Protein AF-A0A1C5DWY4-F1 (afdb_monomer_lite)

Radius of gyration: 19.98 Å; chains: 1; bounding box: 39×63×50 Å

pLDDT: mean 80.15, std 18.1, range [34.56, 96.75]

Foldseek 3Di:
DQEPAPVFFDQAPVRGTDWDWDWAADLVVRATPDIFFTHYRHDQPLCCCVVRCVCVSCDPPAAADEPSNPPNPHNYQDDDPDPPDDDPPVSVVVNVVSVSSVVSNVVSVVVVCVDPCLVPPHDYHCVNVQSVCVVRVHDHDVVSDPDDPPDDDDDDDPDDPDDDPPVVPPPPPPPDDD

Structure (mmCIF, N/CA/C/O backbone):
data_AF-A0A1C5DWY4-F1
#
_entry.id   AF-A0A1C5DWY4-F1
#
loop_
_atom_site.group_PDB
_atom_site.id
_atom_site.type_symbol
_atom_site.label_atom_id
_atom_site.label_alt_id
_atom_site.label_comp_id
_atom_site.label_asym_id
_atom_site.label_entity_id
_atom_site.label_seq_id
_atom_site.pdbx_PDB_ins_code
_atom_site.Cartn_x
_atom_site.Cartn_y
_atom_site.Cartn_z
_atom_site.occupancy
_atom_site.B_iso_or_equiv
_atom_site.auth_seq_id
_atom_site.auth_comp_id
_atom_site.auth_asym_id
_atom_site.auth_atom_id
_atom_site.pdbx_PDB_model_num
ATOM 1 N N . MET A 1 1 ? 9.387 4.373 -1.719 1.00 87.31 1 MET A N 1
ATOM 2 C CA . MET A 1 1 ? 10.612 3.580 -1.921 1.00 87.31 1 MET A CA 1
ATOM 3 C C . MET A 1 1 ? 11.644 4.459 -2.598 1.00 87.31 1 MET A C 1
ATOM 5 O O . MET A 1 1 ? 11.273 5.112 -3.564 1.00 87.31 1 MET A O 1
ATOM 9 N N . PRO A 1 2 ? 12.879 4.581 -2.082 1.00 88.81 2 PRO A N 1
ATOM 10 C CA . PRO A 1 2 ? 13.945 5.290 -2.787 1.00 88.81 2 PRO A CA 1
ATOM 11 C C . PRO A 1 2 ? 14.140 4.692 -4.182 1.00 88.81 2 PRO A C 1
ATOM 13 O O . PRO A 1 2 ? 14.316 3.482 -4.315 1.00 88.81 2 PRO A O 1
ATOM 16 N N . THR A 1 3 ? 14.082 5.534 -5.207 1.00 89.00 3 THR A N 1
ATOM 17 C CA . THR A 1 3 ? 14.101 5.106 -6.608 1.00 89.00 3 THR A CA 1
ATOM 18 C C . THR A 1 3 ? 14.984 6.067 -7.386 1.00 89.00 3 THR A C 1
ATOM 20 O O . THR A 1 3 ? 14.804 7.279 -7.295 1.00 89.00 3 THR A O 1
ATOM 23 N N . ARG A 1 4 ? 15.951 5.526 -8.136 1.00 87.62 4 ARG A N 1
ATOM 24 C CA . ARG A 1 4 ? 16.904 6.330 -8.925 1.00 87.62 4 ARG A CA 1
ATOM 25 C C . ARG A 1 4 ? 16.360 6.790 -10.275 1.00 87.62 4 ARG A C 1
ATOM 27 O O . ARG A 1 4 ? 16.990 7.606 -10.938 1.00 87.62 4 ARG A O 1
ATOM 34 N N . ASP A 1 5 ? 15.226 6.251 -10.704 1.00 88.81 5 ASP A N 1
ATOM 35 C CA . ASP A 1 5 ? 14.576 6.683 -11.933 1.00 88.81 5 ASP A CA 1
ATOM 36 C C . ASP A 1 5 ? 13.784 7.978 -11.713 1.00 88.81 5 ASP A C 1
ATOM 38 O O . ASP A 1 5 ? 12.643 7.961 -11.252 1.00 88.81 5 ASP A O 1
ATOM 42 N N . HIS A 1 6 ? 14.398 9.108 -12.060 1.00 90.06 6 HIS A N 1
ATOM 43 C CA . HIS A 1 6 ? 13.799 10.438 -11.925 1.00 90.06 6 HIS A CA 1
ATOM 44 C C . HIS A 1 6 ? 12.641 10.693 -12.908 1.00 90.06 6 HIS A C 1
ATOM 46 O O . HIS A 1 6 ? 12.020 11.746 -12.837 1.00 90.06 6 HIS A O 1
ATOM 52 N N . LYS A 1 7 ? 12.323 9.759 -13.820 1.00 91.50 7 LYS A N 1
ATOM 53 C CA . LYS A 1 7 ? 11.123 9.870 -14.670 1.00 91.50 7 LYS A CA 1
ATOM 54 C C . LYS A 1 7 ? 9.832 9.550 -13.915 1.00 91.50 7 LYS A C 1
ATOM 56 O O . LYS A 1 7 ? 8.775 10.042 -14.290 1.00 91.50 7 LYS A O 1
ATOM 61 N N . ILE A 1 8 ? 9.917 8.708 -12.883 1.00 91.44 8 ILE A N 1
ATOM 62 C CA . ILE A 1 8 ? 8.761 8.243 -12.094 1.00 91.44 8 ILE A CA 1
ATOM 63 C C . ILE A 1 8 ? 8.864 8.613 -10.609 1.00 91.44 8 ILE A C 1
ATOM 65 O O . ILE A 1 8 ? 7.864 8.597 -9.890 1.00 91.44 8 ILE A O 1
ATOM 69 N N . ALA A 1 9 ? 10.072 8.921 -10.134 1.00 93.00 9 ALA A N 1
ATOM 70 C CA . ALA A 1 9 ? 10.340 9.312 -8.761 1.00 93.00 9 ALA A CA 1
ATOM 71 C C . ALA A 1 9 ? 10.325 10.834 -8.603 1.00 93.00 9 ALA A C 1
ATOM 73 O O . ALA A 1 9 ? 10.764 11.560 -9.484 1.00 93.00 9 ALA A O 1
ATOM 74 N N . GLU A 1 10 ? 9.915 11.299 -7.426 1.00 95.44 10 GLU A N 1
ATOM 75 C CA . GLU A 1 10 ? 9.914 12.720 -7.065 1.00 95.44 10 GLU A CA 1
ATOM 76 C C . GLU A 1 10 ? 10.439 12.899 -5.638 1.00 95.44 10 GLU A C 1
ATOM 78 O O . GLU A 1 10 ? 10.425 11.945 -4.840 1.00 95.44 10 GLU A O 1
ATOM 83 N N . GLN A 1 11 ? 10.924 14.099 -5.306 1.00 93.62 11 GLN A N 1
ATOM 84 C CA . GLN A 1 11 ? 11.377 14.402 -3.951 1.00 93.62 11 GLN A CA 1
ATOM 85 C C . GLN A 1 11 ? 10.232 14.235 -2.948 1.00 93.62 11 GLN A C 1
ATOM 87 O O . GLN A 1 11 ? 9.163 14.825 -3.072 1.00 93.62 11 GLN A O 1
ATOM 92 N N . SER A 1 12 ? 10.459 13.413 -1.928 1.00 89.12 12 SER A N 1
ATOM 93 C CA . SER A 1 12 ? 9.499 13.178 -0.844 1.00 89.12 12 SER A CA 1
ATOM 94 C C . SER A 1 12 ? 9.841 13.984 0.411 1.00 89.12 12 SER A C 1
ATOM 96 O O . SER A 1 12 ? 10.837 14.701 0.459 1.00 89.12 12 SER A O 1
ATOM 98 N N . LYS A 1 13 ? 9.056 13.801 1.481 1.00 83.94 13 LYS A N 1
ATOM 99 C CA . LYS A 1 13 ? 9.232 14.449 2.799 1.00 83.94 13 LYS A CA 1
ATOM 100 C C . LYS A 1 13 ? 10.629 14.274 3.423 1.00 83.94 13 LYS A C 1
ATOM 102 O O . LYS A 1 13 ? 10.981 15.020 4.324 1.00 83.94 13 LYS A O 1
ATOM 107 N N . ASN A 1 14 ? 11.413 13.303 2.950 1.00 83.88 14 ASN A N 1
ATOM 108 C CA . ASN A 1 14 ? 12.788 13.062 3.393 1.00 83.88 14 ASN A CA 1
ATOM 109 C C . ASN A 1 14 ? 13.844 13.670 2.445 1.00 83.88 14 ASN A C 1
ATOM 111 O O . ASN A 1 14 ? 15.001 13.259 2.499 1.00 83.88 14 ASN A O 1
ATOM 115 N N . TYR A 1 15 ? 13.446 14.570 1.535 1.00 85.69 15 TYR A N 1
ATOM 116 C CA . TYR A 1 15 ? 14.299 15.224 0.527 1.00 85.69 15 TYR A CA 1
ATOM 117 C C . TYR A 1 15 ? 15.065 14.250 -0.383 1.00 85.69 15 TYR A C 1
ATOM 119 O O . TYR A 1 15 ? 16.111 14.568 -0.942 1.00 85.69 15 TYR A O 1
ATOM 127 N N . ARG A 1 16 ? 14.537 13.032 -0.541 1.00 89.00 16 ARG A N 1
ATOM 128 C CA . ARG A 1 16 ? 15.070 11.999 -1.435 1.00 89.00 16 ARG A CA 1
ATOM 129 C C . ARG A 1 16 ? 14.055 11.672 -2.517 1.00 89.00 16 ARG A C 1
ATOM 131 O O . ARG A 1 16 ? 12.858 11.566 -2.223 1.00 89.00 16 ARG A O 1
ATOM 138 N N . TYR A 1 17 ? 14.557 11.452 -3.731 1.00 91.69 17 TYR A N 1
ATOM 139 C CA . TYR A 1 17 ? 13.772 10.926 -4.841 1.00 91.69 17 TYR A CA 1
ATOM 140 C C . TYR A 1 17 ? 13.252 9.534 -4.503 1.00 91.69 17 TYR A C 1
ATOM 142 O O . TYR A 1 17 ? 13.984 8.641 -4.063 1.00 91.69 17 TYR A O 1
ATOM 150 N N . SER A 1 18 ? 11.946 9.374 -4.648 1.00 92.25 18 SER A N 1
ATOM 151 C CA . SER A 1 18 ? 11.270 8.132 -4.315 1.00 92.25 18 SER A CA 1
ATOM 152 C C . SER A 1 18 ? 9.971 7.983 -5.084 1.00 92.25 18 SER A C 1
ATOM 154 O O . SER A 1 18 ? 9.420 8.959 -5.590 1.00 92.25 18 SER A O 1
ATOM 156 N N . THR A 1 19 ? 9.475 6.757 -5.117 1.00 93.25 19 THR A N 1
ATOM 157 C CA . THR A 1 19 ? 8.117 6.412 -5.534 1.00 93.25 19 THR A CA 1
ATOM 158 C C . THR A 1 19 ? 7.246 6.129 -4.307 1.00 93.25 19 THR A C 1
ATOM 160 O O . THR A 1 19 ? 7.709 5.543 -3.323 1.00 93.25 19 THR A O 1
ATOM 163 N N . ASN A 1 20 ? 5.989 6.555 -4.315 1.00 92.75 20 ASN A N 1
ATOM 164 C CA . ASN A 1 20 ? 4.974 6.130 -3.360 1.00 92.75 20 ASN A CA 1
ATOM 165 C C . ASN A 1 20 ? 4.305 4.849 -3.887 1.00 92.75 20 ASN A C 1
ATOM 167 O O . ASN A 1 20 ? 3.877 4.809 -5.037 1.00 92.75 20 ASN A O 1
ATOM 171 N N . HIS A 1 21 ? 4.231 3.810 -3.055 1.00 91.94 21 HIS A N 1
ATOM 172 C CA . HIS A 1 21 ? 3.547 2.558 -3.373 1.00 91.94 21 HIS A CA 1
ATOM 173 C C . HIS A 1 21 ? 2.441 2.339 -2.361 1.00 91.94 21 HIS A C 1
ATOM 175 O O . HIS A 1 21 ? 2.736 2.227 -1.167 1.00 91.94 21 HIS A O 1
ATOM 181 N N . GLN A 1 22 ? 1.206 2.196 -2.845 1.00 93.50 22 GLN A N 1
ATOM 182 C CA . GLN A 1 22 ? 0.133 1.725 -1.985 1.00 93.50 22 GLN A CA 1
ATOM 183 C C . GLN A 1 22 ? 0.147 0.224 -1.868 1.00 93.50 22 GLN A C 1
ATOM 185 O O . GLN A 1 22 ? 0.170 -0.496 -2.856 1.00 93.50 22 GLN A O 1
ATOM 190 N N . VAL A 1 23 ? 0.162 -0.229 -0.626 1.00 92.50 23 VAL A N 1
ATOM 191 C CA . VAL A 1 23 ? 0.247 -1.633 -0.273 1.00 92.50 23 VAL A CA 1
ATOM 192 C C . VAL A 1 23 ? -0.913 -1.919 0.661 1.00 92.50 23 VAL A C 1
ATOM 194 O O . VAL A 1 23 ? -1.052 -1.263 1.695 1.00 92.50 23 VAL A O 1
ATOM 197 N N . VAL A 1 24 ? -1.746 -2.883 0.286 1.00 92.69 24 VAL A N 1
ATOM 198 C CA . VAL A 1 24 ? -2.862 -3.353 1.106 1.00 92.69 24 VAL A CA 1
ATOM 199 C C . VAL A 1 24 ? -2.460 -4.677 1.716 1.00 92.69 24 VAL A C 1
ATOM 201 O O . VAL A 1 24 ? -1.978 -5.579 1.030 1.00 92.69 24 VAL A O 1
ATOM 204 N N . ILE A 1 25 ? -2.637 -4.761 3.027 1.00 90.19 25 ILE A N 1
ATOM 205 C CA . ILE A 1 25 ? -2.261 -5.911 3.833 1.00 90.19 25 ILE A CA 1
ATOM 206 C C . ILE A 1 25 ? -3.525 -6.461 4.466 1.00 90.19 25 ILE A C 1
ATOM 208 O O . ILE A 1 25 ? -4.273 -5.720 5.107 1.00 90.19 25 ILE A O 1
ATOM 212 N N . ASP A 1 26 ? -3.729 -7.763 4.329 1.00 89.31 26 ASP A N 1
ATOM 213 C CA . ASP A 1 26 ? -4.734 -8.469 5.104 1.00 89.31 26 ASP A CA 1
ATOM 214 C C . ASP A 1 26 ? -4.318 -8.449 6.585 1.00 89.31 26 ASP A C 1
ATOM 216 O O . ASP A 1 26 ? -3.256 -8.938 6.972 1.00 89.31 26 ASP A O 1
ATOM 220 N N . ALA A 1 27 ? -5.136 -7.834 7.438 1.00 83.81 27 ALA A N 1
ATOM 221 C CA . ALA A 1 27 ? -4.802 -7.625 8.847 1.00 83.81 27 ALA A CA 1
ATOM 222 C C . ALA A 1 27 ? -4.796 -8.913 9.697 1.00 83.81 27 ALA A C 1
ATOM 224 O O . ALA A 1 27 ? -4.259 -8.912 10.818 1.00 83.81 27 ALA A O 1
ATOM 225 N N . SER A 1 28 ? -5.404 -9.988 9.195 1.00 84.81 28 SER A N 1
ATOM 226 C CA . SER A 1 28 ? -5.504 -11.283 9.865 1.00 84.81 28 SER A CA 1
ATOM 227 C C . SER A 1 28 ? -4.293 -12.149 9.537 1.00 84.81 28 SER A C 1
ATOM 229 O O . SER A 1 28 ? -3.636 -12.650 10.448 1.00 84.81 28 SER A O 1
ATOM 231 N N . THR A 1 29 ? -3.949 -12.256 8.253 1.00 87.69 29 THR A N 1
ATOM 232 C CA . THR A 1 29 ? -2.851 -13.099 7.756 1.00 87.69 29 THR A CA 1
ATOM 233 C C . THR A 1 29 ? -1.518 -12.361 7.671 1.00 87.69 29 THR A C 1
ATOM 235 O O . THR A 1 29 ? -0.462 -12.990 7.660 1.00 87.69 29 THR A O 1
ATOM 238 N N . ARG A 1 30 ? -1.543 -11.021 7.659 1.00 87.69 30 ARG A N 1
ATOM 239 C CA . ARG A 1 30 ? -0.385 -10.134 7.436 1.00 87.69 30 ARG A CA 1
ATOM 240 C C . ARG A 1 30 ? 0.238 -10.281 6.044 1.00 87.69 30 ARG A C 1
ATOM 242 O O . ARG A 1 30 ? 1.361 -9.821 5.834 1.00 87.69 30 ARG A O 1
ATOM 249 N N . LEU A 1 31 ? -0.482 -10.894 5.107 1.00 87.81 31 LEU A N 1
ATOM 250 C CA . LEU A 1 31 ? -0.065 -11.003 3.716 1.00 87.81 31 LEU A CA 1
ATOM 251 C C . LEU A 1 31 ? -0.375 -9.710 2.967 1.00 87.81 31 LEU A C 1
ATOM 253 O O . LEU A 1 31 ? -1.394 -9.059 3.206 1.00 87.81 31 LEU A O 1
ATOM 257 N N . ILE A 1 32 ? 0.517 -9.338 2.053 1.00 88.75 32 ILE A N 1
ATOM 258 C CA . ILE A 1 32 ? 0.255 -8.260 1.105 1.00 88.75 32 ILE A CA 1
ATOM 259 C C . ILE A 1 32 ? -0.633 -8.828 0.005 1.00 88.75 32 ILE A C 1
ATOM 261 O O . ILE A 1 32 ? -0.257 -9.789 -0.655 1.00 88.75 32 ILE A O 1
ATOM 265 N N . VAL A 1 33 ? -1.804 -8.224 -0.173 1.00 88.94 33 VAL A N 1
ATOM 266 C CA . VAL A 1 33 ? -2.834 -8.688 -1.115 1.00 88.94 33 VAL A CA 1
ATOM 267 C C . VAL A 1 33 ? -2.974 -7.770 -2.324 1.00 88.94 33 VAL A C 1
ATOM 269 O O . VAL A 1 33 ? -3.411 -8.203 -3.382 1.00 88.94 33 VAL A O 1
ATOM 272 N N . VAL A 1 34 ? -2.567 -6.505 -2.192 1.00 91.31 34 VAL A N 1
ATOM 273 C CA . VAL A 1 34 ? -2.527 -5.548 -3.301 1.00 91.31 34 VAL A CA 1
ATOM 274 C C . VAL A 1 34 ? -1.258 -4.723 -3.199 1.00 91.31 34 VAL A C 1
ATOM 276 O O . VAL A 1 34 ? -0.916 -4.210 -2.132 1.00 91.31 34 VAL A O 1
ATOM 279 N N . VAL A 1 35 ? -0.603 -4.539 -4.338 1.00 92.19 35 VAL A N 1
ATOM 280 C CA . VAL A 1 35 ? 0.413 -3.512 -4.545 1.00 92.19 35 VAL A CA 1
ATOM 281 C C . VAL A 1 35 ? -0.087 -2.644 -5.689 1.00 92.19 35 VAL A C 1
ATOM 283 O O . VAL A 1 35 ? -0.327 -3.136 -6.785 1.00 92.19 35 VAL A O 1
ATOM 286 N N . GLY A 1 36 ? -0.289 -1.361 -5.425 1.00 92.88 36 GLY A N 1
ATOM 287 C CA . GLY A 1 36 ? -0.648 -0.373 -6.428 1.00 92.88 36 GLY A CA 1
ATOM 288 C C . GLY A 1 36 ? 0.559 0.068 -7.254 1.00 92.88 36 GLY A C 1
ATOM 289 O O . GLY A 1 36 ? 1.723 -0.101 -6.856 1.00 92.88 36 GLY A O 1
ATOM 290 N N . GLN A 1 37 ? 0.269 0.669 -8.404 1.00 94.12 37 GLN A N 1
ATOM 291 C CA . GLN A 1 37 ? 1.282 1.242 -9.283 1.00 94.12 37 GLN A CA 1
ATOM 292 C C . GLN A 1 37 ? 2.139 2.286 -8.542 1.00 94.12 37 GLN A C 1
ATOM 294 O O . GLN A 1 37 ? 1.628 2.988 -7.658 1.00 94.12 37 GLN A O 1
ATOM 299 N N . PRO A 1 38 ? 3.444 2.386 -8.859 1.00 93.62 38 PRO A N 1
ATOM 300 C CA . PRO A 1 38 ? 4.314 3.413 -8.313 1.00 93.62 38 PRO A CA 1
ATOM 301 C C . PRO A 1 38 ? 3.807 4.786 -8.733 1.00 93.62 38 PRO A C 1
ATOM 303 O O . PRO A 1 38 ? 3.564 5.048 -9.907 1.00 93.62 38 PRO A O 1
ATOM 306 N N . LEU A 1 39 ? 3.712 5.685 -7.766 1.00 95.38 39 LEU A N 1
ATOM 307 C CA . LEU A 1 39 ? 3.425 7.093 -7.997 1.00 95.38 39 LEU A CA 1
ATOM 308 C C . LEU A 1 39 ? 4.629 7.940 -7.581 1.00 95.38 39 LEU A C 1
ATOM 310 O O . LEU A 1 39 ? 5.471 7.466 -6.818 1.00 95.38 39 LEU A O 1
ATOM 314 N N . PRO A 1 40 ? 4.719 9.208 -8.004 1.00 94.88 40 PRO A N 1
ATOM 315 C CA . PRO A 1 40 ? 5.732 10.129 -7.497 1.00 94.88 40 PRO A CA 1
ATOM 316 C C . PRO A 1 40 ? 5.739 10.209 -5.960 1.00 94.88 40 PRO A C 1
ATOM 318 O O . PRO A 1 40 ?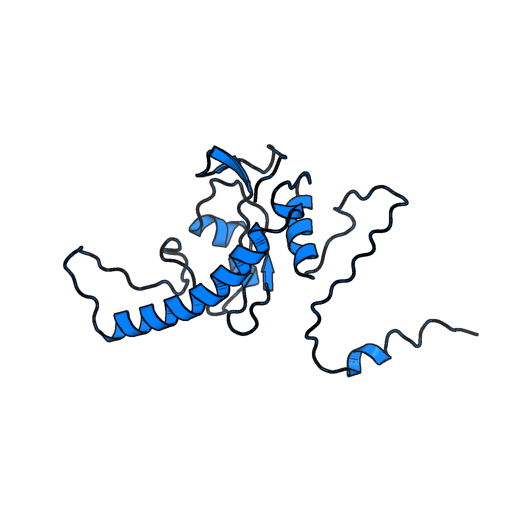 4.688 10.219 -5.319 1.00 94.88 40 PRO A O 1
ATOM 321 N N . GLY A 1 41 ? 6.919 10.280 -5.341 1.00 92.81 41 GLY A N 1
ATOM 322 C CA . GLY A 1 41 ? 7.098 10.194 -3.883 1.00 92.81 41 GLY A CA 1
ATOM 323 C C . GLY A 1 41 ? 6.468 11.324 -3.060 1.00 92.81 41 GLY A C 1
ATOM 324 O O . GLY A 1 41 ? 6.313 11.182 -1.847 1.00 92.81 41 GLY A O 1
ATOM 325 N N . ASN A 1 42 ? 6.084 12.431 -3.698 1.00 93.88 42 ASN A N 1
ATOM 326 C CA . ASN A 1 42 ? 5.332 13.526 -3.082 1.00 93.88 42 ASN A CA 1
ATOM 327 C C . ASN A 1 42 ? 3.806 13.354 -3.177 1.00 93.88 42 ASN A C 1
ATOM 329 O O . ASN A 1 42 ? 3.062 14.198 -2.669 1.00 93.88 42 ASN A O 1
ATOM 333 N N . ARG A 1 43 ? 3.317 12.290 -3.830 1.00 94.25 43 ARG A N 1
ATOM 334 C CA . ARG A 1 43 ? 1.885 12.062 -4.008 1.00 94.25 43 ARG A CA 1
ATOM 335 C C . ARG A 1 43 ? 1.237 11.807 -2.653 1.00 94.25 43 ARG A C 1
ATOM 337 O O . ARG A 1 43 ? 1.656 10.912 -1.920 1.00 94.25 43 ARG A O 1
ATOM 344 N N . ASN A 1 44 ? 0.222 12.610 -2.333 1.00 91.94 44 ASN A N 1
ATOM 345 C CA . ASN A 1 44 ? -0.502 12.476 -1.074 1.00 91.94 44 ASN A CA 1
ATOM 346 C C . ASN A 1 44 ? -1.234 11.125 -1.001 1.00 91.94 44 ASN A C 1
ATOM 348 O O . ASN A 1 44 ? -1.622 10.560 -2.024 1.00 91.94 44 ASN A O 1
ATOM 352 N N . ASP A 1 45 ? -1.438 10.629 0.214 1.00 90.62 45 ASP A N 1
ATOM 353 C CA . ASP A 1 45 ? -1.934 9.269 0.427 1.00 90.62 45 ASP A CA 1
ATOM 354 C C . ASP A 1 45 ? -3.379 9.073 -0.077 1.00 90.62 45 ASP A C 1
ATOM 356 O O . ASP A 1 45 ? -3.697 8.027 -0.645 1.00 90.62 45 ASP A O 1
ATOM 360 N N . CYS A 1 46 ? -4.234 10.103 0.017 1.00 94.12 46 CYS A N 1
ATOM 361 C CA . CYS A 1 46 ? -5.602 10.071 -0.521 1.00 94.12 46 CYS A CA 1
ATOM 362 C C . CYS A 1 46 ? -5.643 9.917 -2.048 1.00 94.12 46 CYS A C 1
ATOM 364 O O . CYS A 1 46 ? -6.444 9.148 -2.579 1.00 94.12 46 CYS A O 1
ATOM 366 N N . ARG A 1 47 ? -4.796 10.660 -2.766 1.00 94.88 47 ARG A N 1
ATOM 367 C CA . ARG A 1 47 ? -4.662 10.561 -4.222 1.00 94.88 47 ARG A CA 1
ATOM 368 C C . ARG A 1 47 ? -4.019 9.240 -4.578 1.00 94.88 47 ARG A C 1
ATOM 370 O O . ARG A 1 47 ? -4.535 8.547 -5.444 1.00 94.88 47 ARG A O 1
ATOM 377 N N . ALA A 1 48 ? -2.966 8.857 -3.858 1.00 94.00 48 ALA A N 1
ATOM 378 C CA . ALA A 1 48 ? -2.275 7.601 -4.087 1.00 94.00 48 ALA A CA 1
ATOM 379 C C . ALA A 1 48 ? -3.205 6.395 -3.935 1.00 94.00 48 ALA A C 1
ATOM 381 O O . ALA A 1 48 ? -3.115 5.460 -4.723 1.00 94.00 48 ALA A O 1
ATOM 382 N N . TRP A 1 49 ? -4.150 6.433 -2.991 1.00 95.06 49 TRP A N 1
ATOM 383 C CA . TRP A 1 49 ? -5.176 5.400 -2.835 1.00 95.06 49 TRP A CA 1
ATOM 384 C C . TRP A 1 49 ? -5.965 5.134 -4.124 1.00 95.06 49 TRP A C 1
ATOM 386 O O . TRP A 1 49 ? -6.200 3.982 -4.481 1.00 95.06 49 TRP A O 1
ATOM 396 N N . THR A 1 50 ? -6.333 6.192 -4.848 1.00 95.62 50 THR A N 1
ATOM 397 C CA . THR A 1 50 ? -7.119 6.076 -6.085 1.00 95.62 50 THR A CA 1
ATOM 398 C C . THR A 1 50 ? -6.223 5.882 -7.307 1.00 95.62 50 THR A C 1
ATOM 400 O O . THR A 1 50 ? -6.413 4.939 -8.066 1.00 95.62 50 THR A O 1
ATOM 403 N N . GLU A 1 51 ? -5.216 6.739 -7.478 1.00 96.75 51 GLU A N 1
ATOM 404 C CA . GLU A 1 51 ? -4.363 6.797 -8.673 1.00 96.75 51 GLU A CA 1
ATOM 405 C C . GLU A 1 51 ? -3.456 5.573 -8.834 1.00 96.75 51 GLU A C 1
ATOM 407 O O . GLU A 1 51 ? -3.084 5.236 -9.951 1.00 96.75 51 GLU A O 1
ATOM 412 N N . SER A 1 52 ? -3.114 4.880 -7.744 1.00 95.00 52 SER A N 1
ATOM 413 C CA . SER A 1 52 ? -2.303 3.657 -7.823 1.00 95.00 52 SER A CA 1
ATOM 414 C C . SER A 1 52 ? -3.097 2.433 -8.294 1.00 95.00 52 SER A C 1
ATOM 416 O O . SER A 1 52 ? -2.514 1.364 -8.469 1.00 95.00 52 SER A O 1
ATOM 418 N N . GLY A 1 53 ? -4.423 2.547 -8.432 1.00 95.69 53 GLY A N 1
ATOM 419 C CA . GLY A 1 53 ? -5.322 1.423 -8.699 1.00 95.69 53 GLY A CA 1
ATOM 420 C C . GLY A 1 53 ? -5.677 0.589 -7.462 1.00 95.69 53 GLY A C 1
ATOM 421 O O . GLY A 1 53 ? -6.556 -0.266 -7.548 1.00 95.69 53 GLY A O 1
ATOM 422 N N . ALA A 1 54 ? -5.077 0.860 -6.295 1.00 93.19 54 ALA A N 1
ATOM 423 C CA . ALA A 1 54 ? -5.333 0.095 -5.072 1.00 93.19 54 ALA A CA 1
ATOM 424 C C . ALA A 1 54 ? -6.813 0.125 -4.652 1.00 93.19 54 ALA A C 1
ATOM 426 O O . ALA A 1 54 ? -7.369 -0.915 -4.309 1.00 93.19 54 ALA A O 1
ATOM 427 N N . LYS A 1 55 ? -7.478 1.285 -4.762 1.00 93.25 55 LYS A N 1
ATOM 428 C CA . LYS A 1 55 ? -8.922 1.409 -4.511 1.00 93.25 55 LYS A CA 1
ATOM 429 C C . LYS A 1 55 ? -9.756 0.479 -5.392 1.00 93.25 55 LYS A C 1
ATOM 431 O O . LYS A 1 55 ? -10.681 -0.153 -4.896 1.00 93.25 55 LYS A O 1
ATOM 436 N N . ALA A 1 56 ? -9.440 0.411 -6.684 1.00 93.31 56 ALA A N 1
ATOM 437 C CA . ALA A 1 56 ? -10.166 -0.437 -7.622 1.00 93.31 56 ALA A CA 1
ATOM 438 C C . ALA A 1 56 ? -9.924 -1.924 -7.326 1.00 93.31 56 ALA A C 1
ATOM 440 O O . ALA A 1 56 ? -10.877 -2.693 -7.285 1.00 93.31 56 ALA A O 1
ATOM 441 N N . ALA A 1 57 ? -8.674 -2.305 -7.045 1.00 90.31 57 ALA A N 1
ATOM 442 C CA . ALA A 1 57 ? -8.299 -3.682 -6.725 1.00 90.31 57 ALA A CA 1
ATOM 443 C C . ALA A 1 57 ? -8.924 -4.192 -5.415 1.00 90.31 57 ALA A C 1
ATOM 445 O O . ALA A 1 57 ? -9.307 -5.352 -5.319 1.00 90.31 57 ALA A O 1
ATOM 446 N N . VAL A 1 58 ? -9.051 -3.324 -4.409 1.00 90.38 58 VAL A N 1
ATOM 447 C CA . VAL A 1 58 ? -9.714 -3.649 -3.135 1.00 90.38 58 VAL A CA 1
ATOM 448 C C . VAL A 1 58 ? -11.234 -3.757 -3.274 1.00 90.38 58 VAL A C 1
ATOM 450 O O . VAL A 1 58 ? -11.876 -4.503 -2.526 1.00 90.38 58 VAL A O 1
ATOM 453 N N . GLY A 1 59 ? -11.819 -3.019 -4.219 1.00 91.88 59 GLY A N 1
ATOM 454 C CA . GLY A 1 59 ? -13.252 -3.029 -4.485 1.00 91.88 59 GLY A CA 1
ATOM 455 C C . GLY A 1 59 ? -14.067 -2.573 -3.274 1.00 91.88 59 GLY A C 1
ATOM 456 O O . GLY A 1 59 ? -13.840 -1.499 -2.717 1.00 91.88 59 GLY A O 1
ATOM 457 N N . THR A 1 60 ? -15.032 -3.394 -2.865 1.00 88.31 60 THR A N 1
ATOM 458 C CA . THR A 1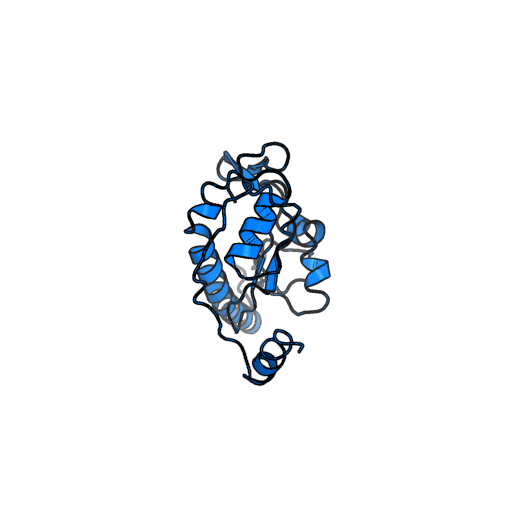 60 ? -15.945 -3.116 -1.744 1.00 88.31 60 THR A CA 1
ATOM 459 C C . THR A 1 60 ? -15.428 -3.623 -0.397 1.00 88.31 60 THR A C 1
ATOM 461 O O . THR A 1 60 ? -16.142 -3.549 0.602 1.00 88.31 60 THR A O 1
ATOM 464 N N . THR A 1 61 ? -14.203 -4.153 -0.347 1.00 88.88 61 THR A N 1
ATOM 465 C CA . THR A 1 61 ? -13.638 -4.722 0.879 1.00 88.88 61 THR A CA 1
ATOM 466 C C . THR A 1 61 ? -13.389 -3.631 1.918 1.00 88.88 61 THR A C 1
ATOM 468 O O . THR A 1 61 ? -12.694 -2.643 1.655 1.00 88.88 61 THR A O 1
ATOM 471 N N . THR A 1 62 ? -13.915 -3.828 3.130 1.00 88.25 62 THR A N 1
ATOM 472 C CA . THR A 1 62 ? -13.693 -2.920 4.261 1.00 88.25 62 THR A CA 1
ATOM 473 C C . THR A 1 62 ? -12.203 -2.739 4.506 1.00 88.25 62 THR A C 1
ATOM 475 O O . THR A 1 62 ? -11.504 -3.670 4.898 1.00 88.25 62 THR A O 1
ATOM 478 N N . THR A 1 63 ? -11.724 -1.514 4.305 1.00 91.19 63 THR A N 1
ATOM 479 C CA . THR A 1 63 ? -10.299 -1.198 4.374 1.00 91.19 63 THR A CA 1
ATOM 480 C C . THR A 1 63 ? -10.044 -0.128 5.423 1.00 91.19 63 THR A C 1
ATOM 482 O O . THR A 1 63 ? -10.710 0.909 5.462 1.00 91.19 63 THR A O 1
ATOM 485 N N . ILE A 1 64 ? -9.076 -0.414 6.293 1.00 90.50 64 ILE A N 1
ATOM 486 C CA . ILE A 1 64 ? -8.672 0.437 7.411 1.00 90.50 64 ILE A CA 1
ATOM 487 C C . ILE A 1 64 ? -7.441 1.242 6.999 1.00 90.50 64 ILE A C 1
ATOM 489 O O . ILE A 1 64 ? -6.486 0.684 6.460 1.00 90.50 64 ILE A O 1
ATOM 493 N N . ALA A 1 65 ? -7.435 2.539 7.292 1.00 90.81 65 ALA A N 1
ATOM 494 C CA . ALA A 1 65 ? -6.338 3.433 6.946 1.00 90.81 65 ALA 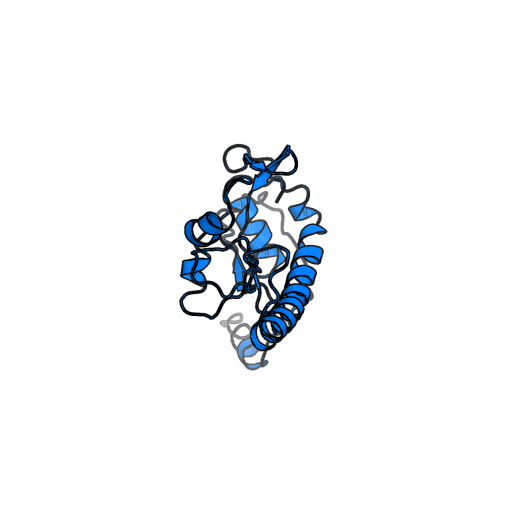A CA 1
ATOM 495 C C . ALA A 1 65 ? -6.031 4.433 8.063 1.00 90.81 65 ALA A C 1
ATOM 497 O O . ALA A 1 65 ? -6.761 4.567 9.043 1.00 90.81 65 ALA A O 1
ATOM 498 N N . ASP A 1 66 ? -4.905 5.134 7.957 1.00 89.06 66 ASP A N 1
ATOM 499 C CA . ASP A 1 66 ? -4.587 6.185 8.918 1.00 89.06 66 ASP A CA 1
ATOM 500 C C . ASP A 1 66 ? -5.452 7.448 8.714 1.00 89.06 66 ASP A C 1
ATOM 502 O O . ASP A 1 66 ? -6.185 7.605 7.737 1.00 89.06 66 ASP A O 1
ATOM 506 N N . GLY A 1 67 ? -5.367 8.387 9.661 1.00 86.25 67 GLY A N 1
ATOM 507 C CA . GLY A 1 67 ? -6.143 9.631 9.617 1.00 86.25 67 GLY A CA 1
ATOM 508 C C . GLY A 1 67 ? -5.760 10.596 8.483 1.00 86.25 67 GLY A C 1
ATOM 509 O O . GLY A 1 67 ? -6.417 11.625 8.319 1.00 86.25 67 GLY A O 1
ATOM 510 N N . GLY A 1 68 ? -4.703 10.309 7.723 1.00 87.06 68 GLY A N 1
ATOM 511 C CA . GLY A 1 68 ? -4.320 11.025 6.512 1.00 87.06 68 GLY A CA 1
ATOM 512 C C . GLY A 1 68 ? -5.267 10.756 5.344 1.00 87.06 68 GLY A C 1
ATOM 513 O O . GLY A 1 68 ? -5.462 11.653 4.532 1.00 87.06 68 GLY A O 1
ATOM 514 N N . TYR A 1 69 ? -5.952 9.607 5.325 1.00 91.50 69 TYR A N 1
ATOM 515 C CA . TYR A 1 69 ? -6.849 9.161 4.247 1.00 91.50 69 TYR A CA 1
ATOM 516 C C . TYR A 1 69 ? -8.260 9.774 4.310 1.00 91.50 69 TYR A C 1
ATOM 518 O O . TYR A 1 69 ? -9.257 9.151 3.940 1.00 91.50 69 TYR A O 1
ATOM 526 N N . ARG A 1 70 ? -8.394 11.010 4.796 1.00 89.25 70 ARG A N 1
ATOM 527 C CA . ARG A 1 70 ? -9.705 11.673 4.899 1.00 89.25 70 ARG A CA 1
ATOM 528 C C . ARG A 1 70 ? -10.359 11.839 3.524 1.00 89.25 70 ARG A C 1
ATOM 530 O O . ARG A 1 70 ? -9.692 12.179 2.551 1.00 89.25 70 ARG A O 1
ATOM 537 N N . GLY A 1 71 ? -11.674 11.620 3.470 1.00 88.62 71 GLY A N 1
ATOM 538 C CA . GLY A 1 71 ? -12.475 11.759 2.247 1.00 88.62 71 GLY A CA 1
ATOM 539 C C . GLY A 1 71 ? -12.368 10.586 1.265 1.00 88.62 71 GLY A C 1
ATOM 540 O O . GLY A 1 71 ? -12.900 10.672 0.167 1.00 88.62 71 GLY A O 1
ATOM 541 N N . THR A 1 72 ? -11.700 9.489 1.637 1.00 89.44 72 THR A N 1
ATOM 542 C CA . THR A 1 72 ? -11.504 8.323 0.751 1.00 89.44 72 THR A CA 1
ATOM 543 C C . THR A 1 72 ? -12.565 7.228 0.905 1.00 89.44 72 THR A C 1
ATOM 545 O O . THR A 1 72 ? -12.594 6.303 0.095 1.00 89.44 72 THR A O 1
ATOM 548 N N . GLY A 1 73 ? -13.419 7.319 1.932 1.00 89.81 73 GLY A N 1
ATOM 549 C CA . GLY A 1 73 ? -14.385 6.276 2.307 1.00 89.81 73 GLY A CA 1
ATOM 550 C C . GLY A 1 73 ? -13.791 5.130 3.137 1.00 89.81 73 GLY A C 1
ATOM 551 O O . GLY A 1 73 ? -14.520 4.224 3.525 1.00 89.81 73 GLY A O 1
ATOM 552 N N . LEU A 1 74 ? -12.489 5.173 3.433 1.00 92.50 74 LEU A N 1
ATOM 553 C CA . LEU A 1 74 ? -11.813 4.189 4.277 1.00 92.50 74 LEU A CA 1
ATOM 554 C C . LEU A 1 74 ? -12.205 4.337 5.751 1.00 92.50 74 LEU A C 1
ATOM 556 O O . LEU A 1 74 ? -12.504 5.436 6.227 1.00 92.50 74 LEU A O 1
ATOM 560 N N . VAL A 1 75 ? -12.142 3.229 6.489 1.00 92.31 75 VAL A N 1
ATOM 561 C CA . VAL A 1 75 ? -12.296 3.242 7.946 1.00 92.31 75 VAL A CA 1
ATOM 562 C C . VAL A 1 75 ? -11.046 3.888 8.539 1.00 92.31 75 VAL A C 1
ATOM 564 O O . VAL A 1 75 ? -9.955 3.327 8.473 1.00 92.31 75 VAL A O 1
ATOM 567 N N . ILE A 1 76 ? -11.205 5.087 9.091 1.00 92.69 76 ILE A N 1
ATOM 568 C CA . ILE A 1 76 ? -10.124 5.892 9.672 1.00 92.69 76 ILE A CA 1
ATOM 569 C C . ILE A 1 76 ? -10.410 6.166 11.153 1.00 92.69 76 ILE A C 1
ATOM 571 O O . ILE A 1 76 ? -11.577 6.180 11.560 1.00 92.69 76 ILE A O 1
ATOM 575 N N . PRO A 1 77 ? -9.387 6.429 11.989 1.00 93.12 77 PRO A N 1
ATOM 576 C CA . PRO A 1 77 ? -9.619 6.646 13.408 1.00 93.12 77 PRO A CA 1
ATOM 577 C C . PRO A 1 77 ? -10.380 7.957 13.640 1.00 93.12 77 PRO A C 1
ATOM 579 O O . PRO A 1 77 ? -10.131 8.976 12.989 1.00 93.12 77 PRO A O 1
ATOM 582 N N . HIS A 1 78 ? -11.269 7.960 14.632 1.00 90.50 78 HIS A N 1
ATOM 583 C CA . HIS A 1 78 ? -11.971 9.163 15.058 1.00 90.50 78 HIS A CA 1
ATOM 584 C C . HIS A 1 78 ? -10.980 10.183 15.626 1.00 90.50 78 HIS A C 1
ATOM 586 O O . HIS A 1 78 ? -10.155 9.862 16.487 1.00 90.50 78 HIS A O 1
ATOM 592 N N . ARG A 1 79 ? -11.084 11.436 15.184 1.00 86.38 79 ARG A N 1
ATOM 593 C CA . ARG A 1 79 ? -10.231 12.537 15.642 1.00 86.38 79 ARG A CA 1
ATOM 594 C C . ARG A 1 79 ? -10.994 13.442 16.609 1.00 86.38 79 ARG A C 1
ATOM 596 O O . ARG A 1 79 ? -12.198 13.626 16.472 1.00 86.38 79 ARG A O 1
ATOM 603 N N . ARG A 1 80 ? -10.279 14.029 17.569 1.00 87.00 80 ARG A N 1
ATOM 604 C CA . ARG A 1 80 ? -10.780 15.152 18.378 1.00 87.00 80 ARG A CA 1
ATOM 605 C C . ARG A 1 80 ? -10.818 16.416 17.512 1.00 87.00 80 ARG A C 1
ATOM 607 O O . ARG A 1 80 ? -9.837 16.679 16.813 1.00 87.00 80 ARG A O 1
ATOM 614 N N . HIS A 1 81 ? -11.909 17.184 17.547 1.00 80.56 81 HIS A N 1
ATOM 615 C CA . HIS A 1 81 ? -11.998 18.435 16.779 1.00 80.56 81 HIS A CA 1
ATOM 616 C C . HIS A 1 81 ? -11.279 19.586 17.490 1.00 80.56 81 HIS A C 1
ATOM 618 O O . HIS A 1 81 ? -10.595 20.368 16.837 1.00 80.56 81 HIS A O 1
ATOM 624 N N . ALA A 1 82 ? -11.347 19.628 18.823 1.00 84.94 82 ALA A N 1
ATOM 625 C CA . ALA A 1 82 ? -10.572 20.542 19.658 1.00 84.94 82 ALA A CA 1
ATOM 626 C C . ALA A 1 82 ? -9.638 19.773 20.604 1.00 84.94 82 ALA A C 1
ATOM 628 O O . ALA A 1 82 ? -9.915 18.634 20.983 1.00 84.94 82 ALA A O 1
ATOM 629 N N . LYS A 1 83 ? -8.532 20.405 21.017 1.00 74.31 83 LYS A N 1
ATOM 630 C CA . LYS A 1 83 ? -7.506 19.787 21.880 1.00 74.31 83 LYS A CA 1
ATOM 631 C C . LYS A 1 83 ? -8.084 19.270 23.209 1.00 74.31 83 LYS A C 1
ATOM 633 O O . LYS A 1 83 ? -7.689 18.196 23.659 1.00 74.31 83 LYS A O 1
ATOM 638 N N . ASN A 1 84 ? -9.068 19.987 23.755 1.00 81.50 84 ASN A N 1
ATOM 639 C CA . ASN A 1 84 ? -9.713 19.692 25.039 1.00 81.50 84 ASN A CA 1
ATOM 640 C C . ASN A 1 84 ? -11.019 18.895 24.900 1.00 81.50 84 ASN A C 1
ATOM 642 O O . ASN A 1 84 ? -11.673 18.614 25.896 1.00 81.50 84 ASN A O 1
ATOM 646 N N . GLN A 1 85 ? -11.421 18.538 23.679 1.00 85.06 85 GLN A N 1
ATOM 647 C CA . GLN A 1 85 ? -12.628 17.750 23.479 1.00 85.06 85 GLN A CA 1
ATOM 648 C C . GLN A 1 85 ? -12.308 16.269 23.664 1.00 85.06 85 GLN A C 1
ATOM 650 O O . GLN A 1 85 ? -11.525 15.689 22.904 1.00 85.06 85 GLN A O 1
ATOM 655 N N . GLU A 1 86 ? -12.940 15.639 24.647 1.00 84.94 86 GLU A N 1
ATOM 656 C CA . GLU A 1 86 ? -12.872 14.192 24.783 1.00 84.94 86 GLU A CA 1
ATOM 657 C C . GLU A 1 86 ? -13.706 13.491 23.711 1.00 84.94 86 GLU A C 1
ATOM 659 O O . GLU A 1 86 ? -14.753 13.963 23.265 1.00 84.94 86 GLU A O 1
ATOM 664 N N . LEU A 1 87 ? -13.212 12.335 23.270 1.00 88.38 87 LEU A N 1
ATOM 665 C CA . LEU A 1 87 ? -14.005 11.452 22.427 1.00 88.38 87 LEU A CA 1
ATOM 666 C C . LEU A 1 87 ? -14.960 10.660 23.328 1.00 88.38 87 LEU A C 1
ATOM 668 O O . LEU A 1 87 ? -14.510 10.157 24.353 1.00 88.38 87 LEU A O 1
ATOM 672 N N . PRO A 1 88 ? -16.222 10.455 22.928 1.00 92.25 88 PRO A N 1
ATOM 673 C CA . PRO A 1 88 ? -17.097 9.480 23.568 1.00 92.25 88 PRO A CA 1
ATOM 674 C C . PRO A 1 88 ? -16.416 8.113 23.722 1.00 92.25 88 PRO A C 1
ATOM 676 O O . PRO A 1 88 ? -15.660 7.697 22.835 1.00 92.25 88 PRO A O 1
ATOM 679 N N . ALA A 1 89 ? -16.714 7.395 24.808 1.00 90.88 89 ALA A N 1
ATOM 680 C CA . ALA A 1 89 ? -16.094 6.105 25.132 1.00 90.88 89 ALA A CA 1
ATOM 681 C C . ALA A 1 89 ? -16.168 5.091 23.973 1.00 90.88 89 ALA A C 1
ATOM 683 O O . ALA A 1 89 ? -15.187 4.405 23.686 1.00 90.88 89 ALA A O 1
ATOM 684 N N . SER A 1 90 ? -17.277 5.066 23.227 1.00 90.00 90 SER A N 1
ATOM 685 C CA . SER A 1 90 ? -17.442 4.219 22.037 1.00 90.00 90 SER A CA 1
ATOM 686 C C . SER A 1 90 ? -16.413 4.521 20.936 1.00 90.00 90 SER A C 1
ATOM 688 O O . SER A 1 90 ? -15.779 3.609 20.404 1.00 90.00 90 SER A O 1
ATOM 690 N N . LYS A 1 91 ? -16.165 5.803 20.638 1.00 90.38 91 LYS A N 1
ATOM 691 C CA . LYS A 1 91 ? -15.147 6.238 19.665 1.00 90.38 91 LYS A CA 1
ATOM 692 C C . LYS A 1 91 ? -13.731 5.951 20.162 1.00 90.38 91 LYS A C 1
ATOM 694 O O . LYS A 1 91 ? -12.852 5.631 19.362 1.00 90.38 91 LYS A O 1
ATOM 699 N N . GLN A 1 92 ? -13.496 6.038 21.473 1.00 91.06 92 GLN A N 1
ATOM 700 C CA . GLN A 1 92 ? -12.214 5.649 22.066 1.00 91.06 92 GLN A CA 1
ATOM 701 C C . GLN A 1 92 ? -11.959 4.143 21.923 1.00 91.06 92 GLN A C 1
ATOM 703 O O . GLN A 1 92 ? -10.866 3.749 21.511 1.00 91.06 92 GLN A O 1
ATOM 708 N N . ALA A 1 93 ? -12.967 3.310 22.196 1.00 90.88 93 ALA A N 1
ATOM 709 C CA . ALA A 1 93 ? -12.889 1.860 22.038 1.00 90.88 93 ALA A CA 1
ATOM 710 C C . ALA A 1 93 ? -12.645 1.458 20.573 1.00 90.88 93 ALA A C 1
ATOM 712 O O . ALA A 1 93 ? -11.738 0.668 20.301 1.00 90.88 93 ALA A O 1
ATOM 713 N N . HIS A 1 94 ? -13.358 2.077 19.622 1.00 90.56 94 HIS A N 1
ATOM 714 C CA . HIS A 1 94 ? -13.093 1.898 18.190 1.00 90.56 94 HIS A CA 1
ATOM 715 C C . HIS A 1 94 ? -11.635 2.244 17.859 1.00 90.56 94 HIS A C 1
ATOM 717 O O . HIS A 1 94 ? -10.921 1.439 17.265 1.00 90.56 94 HIS A O 1
ATOM 723 N N . ASN A 1 95 ? -11.148 3.413 18.290 1.00 92.12 95 ASN A N 1
ATOM 724 C CA . ASN A 1 95 ? -9.763 3.824 18.051 1.00 92.12 95 ASN A CA 1
ATOM 725 C C . ASN A 1 95 ? -8.738 2.862 18.668 1.00 92.12 95 ASN A C 1
ATOM 727 O O . ASN A 1 95 ? -7.652 2.695 18.112 1.00 92.12 95 ASN A O 1
ATOM 731 N N . LYS A 1 96 ? -9.049 2.229 19.806 1.00 91.56 96 LYS A N 1
ATOM 732 C CA . LYS A 1 96 ? -8.193 1.203 20.418 1.00 91.56 96 LYS A CA 1
ATOM 733 C C . LYS A 1 96 ? -8.086 -0.032 19.519 1.00 91.56 96 LYS A C 1
ATOM 735 O O . LYS A 1 96 ? -6.968 -0.456 19.237 1.00 91.56 96 LYS A O 1
ATOM 740 N N . SER A 1 97 ? -9.210 -0.544 19.014 1.00 89.25 97 SER A N 1
ATOM 741 C CA . SER A 1 97 ? -9.225 -1.657 18.050 1.00 89.25 97 SER A CA 1
ATOM 742 C C . SER A 1 97 ? -8.479 -1.292 16.759 1.00 89.25 97 SER A C 1
ATOM 744 O O . SER A 1 97 ? -7.575 -2.002 16.314 1.00 89.25 97 SER A O 1
ATOM 746 N N . HIS A 1 98 ? -8.731 -0.092 16.233 1.00 90.50 98 HIS A N 1
ATOM 747 C CA . HIS A 1 98 ? -8.040 0.438 15.061 1.00 90.50 98 HIS A CA 1
ATOM 748 C C . HIS A 1 98 ? -6.511 0.494 15.247 1.00 90.50 98 HIS A C 1
ATOM 750 O O . HIS A 1 98 ? -5.757 0.178 14.322 1.00 90.50 98 HIS A O 1
ATOM 756 N N . LYS A 1 99 ? -6.019 0.892 16.429 1.00 89.75 99 LYS A N 1
ATOM 757 C CA . LYS A 1 99 ? -4.578 0.893 16.743 1.00 89.75 99 LYS A CA 1
ATOM 758 C C . LYS A 1 99 ? -3.989 -0.519 16.766 1.00 89.75 99 LYS A C 1
ATOM 760 O O . LYS A 1 99 ? -2.881 -0.705 16.276 1.00 89.75 99 LYS A O 1
ATOM 765 N N . GLN A 1 100 ? -4.715 -1.505 17.294 1.00 89.19 100 GLN A N 1
ATOM 766 C CA . GLN A 1 100 ? -4.256 -2.899 17.329 1.00 89.19 100 GLN A CA 1
ATOM 767 C C . GLN A 1 100 ? -4.095 -3.479 15.920 1.00 89.19 100 GLN A C 1
ATOM 769 O O . GLN A 1 100 ? -3.085 -4.123 15.635 1.00 89.19 100 GLN A O 1
ATOM 774 N N . VAL A 1 101 ? -5.051 -3.210 15.026 1.00 87.44 101 VAL A N 1
ATOM 775 C CA . VAL A 1 101 ? -4.947 -3.614 13.616 1.00 87.44 101 VAL A CA 1
ATOM 776 C C . VAL A 1 101 ? -3.767 -2.918 12.942 1.00 87.44 101 VAL A C 1
ATOM 778 O O . VAL A 1 101 ? -2.930 -3.576 12.323 1.00 87.44 101 VAL A O 1
ATOM 781 N N . ARG A 1 102 ? -3.634 -1.599 13.129 1.00 88.44 102 ARG A N 1
ATOM 782 C CA . ARG A 1 102 ? -2.516 -0.831 12.567 1.00 88.44 102 ARG A CA 1
ATOM 783 C C . ARG A 1 102 ? -1.153 -1.339 13.013 1.00 88.44 102 ARG A C 1
ATOM 785 O O . ARG A 1 102 ? -0.267 -1.423 12.175 1.00 88.44 102 ARG A O 1
ATOM 792 N N . ALA A 1 103 ? -0.987 -1.728 14.275 1.00 88.75 103 ALA A N 1
ATOM 793 C CA . ALA A 1 103 ? 0.284 -2.262 14.759 1.00 88.75 103 ALA A CA 1
ATOM 794 C C . ALA A 1 103 ? 0.732 -3.507 13.966 1.00 88.75 103 ALA A C 1
ATOM 796 O O . ALA A 1 103 ? 1.906 -3.644 13.624 1.00 88.75 103 ALA A O 1
ATOM 797 N N . ARG A 1 104 ? -0.206 -4.393 13.594 1.00 88.69 104 ARG A N 1
ATOM 798 C CA . ARG A 1 104 ? 0.089 -5.573 12.758 1.00 88.69 104 ARG A CA 1
ATOM 799 C C . ARG A 1 104 ? 0.556 -5.173 11.359 1.00 88.69 104 ARG A C 1
ATOM 801 O O . ARG A 1 104 ? 1.537 -5.720 10.863 1.00 88.69 104 ARG A O 1
ATOM 808 N N . VAL A 1 105 ? -0.127 -4.205 10.752 1.00 86.31 105 VAL A N 1
ATOM 809 C CA . VAL A 1 105 ? 0.192 -3.669 9.419 1.00 86.31 105 VAL A CA 1
ATOM 810 C C . VAL A 1 105 ? 1.549 -2.954 9.430 1.00 86.31 105 VAL A C 1
ATOM 812 O O . VAL A 1 105 ? 2.389 -3.174 8.558 1.00 86.31 105 VAL A O 1
ATOM 815 N N . GLU A 1 106 ? 1.819 -2.153 10.459 1.00 88.31 106 GLU A N 1
ATOM 816 C CA . GLU A 1 106 ? 3.081 -1.433 10.635 1.00 88.31 106 GLU A CA 1
ATOM 817 C C . GLU A 1 106 ? 4.276 -2.382 10.796 1.00 88.31 106 GLU A C 1
ATOM 819 O O . GLU A 1 106 ? 5.346 -2.087 10.262 1.00 88.31 106 GLU A O 1
ATOM 824 N N . HIS A 1 107 ? 4.105 -3.556 11.420 1.00 89.19 107 HIS A N 1
ATOM 825 C CA . HIS A 1 107 ? 5.149 -4.590 11.453 1.00 89.19 107 HIS A CA 1
ATOM 826 C C . HIS A 1 107 ? 5.520 -5.108 10.055 1.00 89.19 107 HIS A C 1
ATOM 828 O O . HIS A 1 107 ? 6.706 -5.288 9.761 1.00 89.19 107 HIS A O 1
ATOM 834 N N . VAL A 1 108 ? 4.538 -5.309 9.169 1.00 86.88 108 VAL A N 1
ATOM 835 C CA . VAL A 1 108 ? 4.797 -5.724 7.778 1.00 86.88 108 VAL A CA 1
ATOM 836 C C . VAL A 1 108 ? 5.545 -4.620 7.028 1.00 86.88 108 VAL A C 1
ATOM 838 O O . VAL A 1 108 ? 6.580 -4.883 6.413 1.00 86.88 108 VAL A O 1
ATOM 841 N N . PHE A 1 109 ? 5.104 -3.363 7.153 1.00 85.75 109 PHE A N 1
ATOM 842 C CA . PHE A 1 109 ? 5.801 -2.217 6.556 1.00 85.75 109 PHE A CA 1
ATOM 843 C C . PHE A 1 109 ? 7.226 -2.045 7.087 1.00 85.75 109 PHE A C 1
ATOM 845 O O . PHE A 1 109 ? 8.131 -1.722 6.313 1.00 85.75 109 PHE A O 1
ATOM 852 N N . ALA A 1 110 ? 7.450 -2.256 8.384 1.00 88.00 110 ALA A N 1
ATOM 853 C CA . ALA A 1 110 ? 8.782 -2.206 8.974 1.00 88.00 110 ALA A CA 1
ATOM 854 C C . ALA A 1 110 ? 9.695 -3.264 8.338 1.00 88.00 110 ALA A C 1
ATOM 856 O O . ALA A 1 110 ? 10.791 -2.930 7.888 1.00 88.00 110 ALA A O 1
ATOM 857 N N . ARG A 1 111 ? 9.217 -4.509 8.195 1.00 84.56 111 ARG A N 1
ATOM 858 C CA . ARG A 1 111 ? 9.965 -5.592 7.534 1.00 84.56 111 ARG A CA 1
ATOM 859 C C . ARG A 1 111 ? 10.209 -5.322 6.049 1.00 84.56 111 ARG A C 1
ATOM 861 O O . ARG A 1 111 ? 11.277 -5.647 5.542 1.00 84.56 111 ARG A O 1
ATOM 868 N N . MET A 1 112 ? 9.264 -4.697 5.350 1.00 84.31 112 MET A N 1
ATOM 869 C CA . MET A 1 112 ? 9.448 -4.286 3.956 1.00 84.31 112 MET A CA 1
ATOM 870 C C . MET A 1 112 ? 10.579 -3.259 3.819 1.00 84.31 112 MET A C 1
ATOM 872 O O . MET A 1 112 ? 11.478 -3.417 2.994 1.00 84.31 112 MET A O 1
ATOM 876 N N . LYS A 1 113 ? 10.578 -2.226 4.670 1.00 81.25 113 LYS A N 1
ATOM 877 C CA . LYS A 1 113 ? 11.544 -1.116 4.618 1.00 81.25 113 LYS A CA 1
ATOM 878 C C . LYS A 1 113 ? 12.994 -1.541 4.891 1.00 81.25 113 LYS A C 1
ATOM 880 O O . LYS A 1 113 ? 13.908 -0.820 4.497 1.00 81.25 113 LYS A O 1
ATOM 885 N N . THR A 1 114 ? 13.241 -2.688 5.531 1.00 84.19 114 THR A N 1
ATOM 886 C CA . THR A 1 114 ? 14.609 -3.174 5.803 1.00 84.19 114 THR A CA 1
ATOM 887 C C . THR A 1 114 ? 15.242 -3.920 4.624 1.00 84.19 114 THR A C 1
ATOM 889 O O . THR A 1 114 ? 16.470 -4.076 4.578 1.00 84.19 114 THR A O 1
ATOM 892 N N . ARG A 1 115 ? 14.456 -4.344 3.626 1.00 84.88 115 ARG A N 1
ATOM 893 C CA . ARG A 1 115 ? 14.951 -5.119 2.479 1.00 84.88 115 ARG A CA 1
ATOM 894 C C . ARG A 1 115 ? 15.873 -4.273 1.596 1.00 84.88 115 ARG A C 1
ATOM 896 O O . ARG A 1 115 ? 15.504 -3.192 1.145 1.00 84.88 115 ARG A O 1
ATOM 903 N N . LYS A 1 116 ? 17.090 -4.771 1.329 1.00 82.12 116 LYS A N 1
ATOM 904 C CA . LYS A 1 116 ? 18.106 -4.054 0.528 1.00 82.12 116 LYS A CA 1
ATOM 905 C C . LYS A 1 116 ? 17.616 -3.728 -0.887 1.00 82.12 116 LYS A C 1
ATOM 907 O O . LYS A 1 116 ? 17.828 -2.608 -1.335 1.00 82.12 116 LYS A O 1
ATOM 912 N N . ILE A 1 117 ? 16.902 -4.662 -1.524 1.00 80.31 117 ILE A N 1
ATOM 913 C CA . ILE A 1 117 ? 16.348 -4.495 -2.879 1.00 80.31 117 ILE A CA 1
ATOM 914 C C . ILE A 1 117 ? 15.434 -3.267 -3.003 1.00 80.31 117 ILE A C 1
ATOM 916 O O . ILE A 1 117 ? 15.426 -2.604 -4.034 1.00 80.31 117 ILE A O 1
ATOM 920 N N . LEU A 1 118 ? 14.717 -2.922 -1.929 1.00 83.75 118 LEU A N 1
ATOM 921 C CA . LEU A 1 118 ? 13.843 -1.754 -1.883 1.00 83.75 118 LEU A CA 1
ATOM 922 C C . LEU A 1 118 ? 14.560 -0.484 -1.402 1.00 83.75 118 LEU A C 1
ATOM 924 O O . LEU A 1 118 ? 14.185 0.618 -1.793 1.00 83.75 118 LEU A O 1
ATOM 928 N N . ARG A 1 119 ? 15.586 -0.617 -0.549 1.00 82.44 119 ARG A N 1
ATOM 929 C CA . ARG A 1 119 ? 16.355 0.526 -0.022 1.00 82.44 119 ARG A CA 1
ATOM 930 C C . ARG A 1 119 ? 17.277 1.174 -1.055 1.00 82.44 119 ARG A C 1
ATOM 932 O O . ARG A 1 119 ? 17.474 2.382 -0.977 1.00 82.44 119 ARG A O 1
ATOM 939 N N . ASP A 1 120 ? 17.825 0.397 -1.987 1.00 78.44 120 ASP A N 1
ATOM 940 C CA . ASP A 1 120 ? 18.630 0.891 -3.117 1.00 78.44 120 ASP A CA 1
ATOM 941 C C . ASP A 1 120 ? 18.046 0.375 -4.438 1.00 78.44 120 ASP A C 1
ATOM 943 O O . ASP A 1 120 ? 18.720 -0.299 -5.214 1.00 78.44 120 ASP A O 1
ATOM 947 N N . CYS A 1 121 ? 16.756 0.636 -4.675 1.00 82.88 121 CYS A N 1
ATOM 948 C CA . CYS A 1 121 ? 16.104 0.188 -5.899 1.00 82.88 121 CYS A CA 1
ATOM 949 C C . CYS A 1 121 ? 16.632 0.981 -7.107 1.00 82.88 121 CYS A C 1
ATOM 951 O O . CYS A 1 121 ? 16.475 2.203 -7.201 1.00 82.88 121 CYS A O 1
ATOM 953 N N . ARG A 1 122 ? 17.271 0.266 -8.039 1.00 85.50 122 ARG A N 1
ATOM 954 C CA . ARG A 1 122 ? 17.867 0.825 -9.269 1.00 85.50 122 ARG A CA 1
ATOM 955 C C . ARG A 1 122 ? 17.086 0.485 -10.534 1.00 85.50 122 ARG A C 1
ATOM 957 O O . ARG A 1 122 ? 17.539 0.806 -11.630 1.00 85.50 122 ARG A O 1
ATOM 964 N N . LEU A 1 123 ? 15.947 -0.180 -10.375 1.00 85.06 123 LEU A N 1
ATOM 965 C CA . LEU A 1 123 ? 15.062 -0.507 -11.480 1.00 85.06 123 LEU A CA 1
ATOM 966 C C . LEU A 1 123 ? 14.393 0.768 -12.000 1.00 85.06 123 LEU A C 1
ATOM 968 O O . LEU A 1 123 ? 14.192 1.727 -11.250 1.00 85.06 123 LEU A O 1
ATOM 972 N N . LYS A 1 124 ? 14.104 0.771 -13.299 1.00 86.12 124 LYS A N 1
ATOM 973 C CA . LYS A 1 124 ? 13.491 1.890 -14.019 1.00 86.12 124 LYS A CA 1
ATOM 974 C C . LYS A 1 124 ? 12.059 1.542 -14.410 1.00 86.12 124 LYS A C 1
ATOM 976 O O . LYS A 1 124 ? 11.744 0.360 -14.554 1.00 86.12 124 LYS A O 1
ATOM 981 N N . GLY A 1 125 ? 11.223 2.564 -14.583 1.00 86.62 125 GLY A N 1
ATOM 982 C CA . GLY A 1 125 ? 9.805 2.417 -14.907 1.00 86.62 125 GLY A CA 1
ATOM 983 C C . GLY A 1 125 ? 9.101 1.425 -13.976 1.00 86.62 125 GLY A C 1
ATOM 984 O O . GLY A 1 125 ? 9.316 1.424 -12.759 1.00 86.62 125 GLY A O 1
ATOM 985 N N . ASP A 1 126 ? 8.327 0.520 -14.568 1.00 86.25 126 ASP A N 1
ATOM 986 C CA . ASP A 1 126 ? 7.546 -0.494 -13.849 1.00 86.25 126 ASP A CA 1
ATOM 987 C C . ASP A 1 126 ? 8.404 -1.526 -13.104 1.00 86.25 126 ASP A C 1
ATOM 989 O O . ASP A 1 126 ? 7.905 -2.241 -12.236 1.00 86.25 126 ASP A O 1
ATOM 993 N N . GLY A 1 127 ? 9.716 -1.593 -13.352 1.00 87.50 127 GLY A N 1
ATOM 994 C CA . GLY A 1 127 ? 10.589 -2.533 -12.650 1.00 87.50 127 GLY A CA 1
ATOM 995 C C . GLY A 1 127 ? 10.552 -2.362 -11.125 1.00 87.50 127 GLY A C 1
ATOM 996 O O . GLY A 1 127 ? 10.643 -3.344 -10.391 1.00 87.50 127 GLY A O 1
ATOM 997 N N . VAL A 1 128 ? 10.338 -1.139 -10.622 1.00 88.06 128 VAL A N 1
ATOM 998 C CA . VAL A 1 128 ? 10.168 -0.895 -9.176 1.00 88.06 128 VAL A CA 1
ATOM 999 C C . VAL A 1 128 ? 8.901 -1.573 -8.647 1.00 88.06 128 VAL A C 1
ATOM 1001 O O . VAL A 1 128 ? 8.932 -2.184 -7.580 1.00 88.06 128 VAL A O 1
ATOM 1004 N N . HIS A 1 129 ? 7.805 -1.511 -9.406 1.00 90.75 129 HIS A N 1
ATOM 1005 C CA . HIS A 1 129 ? 6.546 -2.179 -9.079 1.00 90.75 129 HIS A CA 1
ATOM 1006 C C . HIS A 1 129 ? 6.735 -3.695 -9.000 1.00 90.75 129 HIS A C 1
ATOM 1008 O O . HIS A 1 129 ? 6.404 -4.315 -7.990 1.00 90.75 129 HIS A O 1
ATOM 1014 N N . HIS A 1 130 ? 7.371 -4.273 -10.017 1.00 87.88 130 HIS A N 1
ATOM 1015 C CA . HIS A 1 130 ? 7.650 -5.703 -10.084 1.00 87.88 130 HIS A CA 1
ATOM 1016 C C . HIS A 1 130 ? 8.615 -6.191 -9.000 1.00 87.88 130 HIS A C 1
ATOM 1018 O O . HIS A 1 130 ? 8.452 -7.301 -8.500 1.00 87.88 130 HIS A O 1
ATOM 1024 N N . ALA A 1 131 ? 9.566 -5.365 -8.554 1.00 86.50 131 ALA A N 1
ATOM 1025 C CA . ALA A 1 131 ? 10.390 -5.702 -7.394 1.00 86.50 131 ALA A CA 1
ATOM 1026 C C . ALA A 1 131 ? 9.585 -5.780 -6.092 1.00 86.50 131 ALA A C 1
ATOM 1028 O O . ALA A 1 131 ? 9.874 -6.632 -5.252 1.00 86.50 131 ALA A O 1
ATOM 1029 N N . VAL A 1 132 ? 8.584 -4.912 -5.910 1.00 88.81 132 VAL A N 1
ATOM 1030 C CA . VAL A 1 132 ? 7.680 -5.002 -4.755 1.00 88.81 132 VAL A CA 1
ATOM 1031 C C . VAL A 1 132 ? 6.802 -6.249 -4.878 1.00 88.81 132 VAL A C 1
ATOM 1033 O O . VAL A 1 132 ? 6.719 -7.002 -3.914 1.00 88.81 132 VAL A O 1
ATOM 1036 N N . LEU A 1 133 ? 6.220 -6.513 -6.053 1.00 88.81 133 LEU A N 1
ATOM 1037 C CA . LEU A 1 133 ? 5.406 -7.710 -6.303 1.00 88.81 133 LEU A CA 1
ATOM 1038 C C . LEU A 1 133 ? 6.188 -9.003 -6.018 1.00 88.81 133 LEU A C 1
ATOM 1040 O O . LEU A 1 133 ? 5.773 -9.808 -5.183 1.00 88.81 133 LEU A O 1
ATOM 1044 N N . GLY A 1 134 ? 7.371 -9.154 -6.619 1.00 85.25 134 GLY A N 1
ATOM 1045 C CA . GLY A 1 134 ? 8.203 -10.349 -6.474 1.00 85.25 134 GLY A CA 1
ATOM 1046 C C . GLY A 1 134 ? 8.716 -10.576 -5.051 1.00 85.25 134 GLY A C 1
ATOM 1047 O O . GLY A 1 134 ? 8.822 -11.716 -4.609 1.00 85.25 134 GLY A O 1
ATOM 1048 N N . LEU A 1 135 ? 8.978 -9.510 -4.284 1.00 83.19 135 LEU A N 1
ATOM 1049 C CA . LEU A 1 135 ? 9.374 -9.630 -2.875 1.00 83.19 135 LEU A CA 1
ATOM 1050 C C . LEU A 1 135 ? 8.283 -10.277 -2.005 1.00 83.19 135 LEU A C 1
ATOM 1052 O O . LEU A 1 135 ? 8.601 -10.850 -0.961 1.00 83.19 135 LEU A O 1
ATOM 1056 N N . PHE A 1 136 ? 7.021 -10.165 -2.419 1.00 83.56 136 PHE A N 1
ATOM 1057 C CA . PHE A 1 136 ? 5.862 -10.649 -1.673 1.00 83.56 136 PHE A CA 1
ATOM 1058 C C . PHE A 1 136 ? 5.119 -11.790 -2.366 1.00 83.56 136 PHE A C 1
ATOM 1060 O O . PHE A 1 136 ? 4.002 -12.103 -1.971 1.00 83.56 136 PHE A O 1
ATOM 1067 N N . GLY A 1 137 ? 5.741 -12.426 -3.365 1.00 82.88 137 GLY A N 1
ATOM 1068 C CA . GLY A 1 137 ? 5.158 -13.576 -4.057 1.00 82.88 137 GLY A CA 1
ATOM 1069 C C . GLY A 1 137 ? 3.909 -13.238 -4.873 1.00 82.88 137 GLY A C 1
ATOM 1070 O O . GLY A 1 137 ? 3.117 -14.128 -5.164 1.00 82.88 137 GLY A O 1
ATOM 1071 N N . LEU A 1 138 ? 3.715 -11.965 -5.227 1.00 83.62 138 LEU A N 1
ATOM 1072 C CA . LEU A 1 138 ? 2.649 -11.552 -6.132 1.00 83.62 138 LEU A CA 1
ATOM 1073 C C . LEU A 1 138 ? 3.096 -11.731 -7.590 1.00 83.62 138 LEU A C 1
ATOM 1075 O O . LEU A 1 138 ? 4.299 -11.665 -7.855 1.00 83.62 138 LEU A O 1
ATOM 1079 N N . PRO A 1 139 ? 2.157 -11.928 -8.537 1.00 82.81 139 PRO A N 1
ATOM 1080 C CA . PRO A 1 139 ? 2.486 -12.107 -9.947 1.00 82.81 139 PRO A CA 1
ATOM 1081 C C . PRO A 1 139 ? 3.389 -10.993 -10.478 1.00 82.81 139 PRO A C 1
ATOM 1083 O O . PRO A 1 139 ? 3.145 -9.812 -10.237 1.00 82.81 139 PRO A O 1
ATOM 1086 N N . VAL A 1 140 ? 4.432 -11.378 -11.209 1.00 81.44 140 VAL A N 1
ATOM 1087 C CA . VAL A 1 140 ? 5.401 -10.469 -11.822 1.00 81.44 140 VAL A CA 1
ATOM 1088 C C . VAL A 1 140 ? 5.309 -10.610 -13.338 1.00 81.44 140 VAL A C 1
ATOM 1090 O O . VAL A 1 140 ? 5.343 -11.721 -13.856 1.00 81.44 140 VAL A O 1
ATOM 1093 N N . ASP A 1 141 ? 5.213 -9.484 -14.045 1.00 81.69 141 ASP A N 1
ATOM 1094 C CA . ASP A 1 141 ? 5.392 -9.453 -15.496 1.00 81.69 141 ASP A CA 1
ATOM 1095 C C . ASP A 1 141 ? 6.897 -9.537 -15.778 1.00 81.69 141 ASP A C 1
ATOM 1097 O O . ASP A 1 141 ? 7.655 -8.583 -15.567 1.00 81.69 141 ASP A O 1
ATOM 1101 N N . HIS A 1 142 ? 7.336 -10.730 -16.169 1.00 76.12 142 HIS A N 1
ATOM 1102 C CA . HIS A 1 142 ? 8.738 -11.008 -16.441 1.00 76.12 142 HIS A CA 1
ATOM 1103 C C . HIS A 1 142 ? 9.2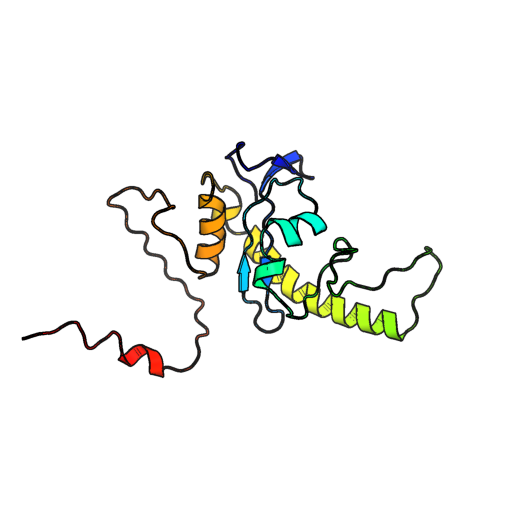12 -10.411 -17.774 1.00 76.12 142 HIS A C 1
ATOM 1105 O O . HIS A 1 142 ? 10.416 -10.214 -17.920 1.00 76.12 142 HIS A O 1
ATOM 1111 N N . ASP A 1 143 ? 8.306 -10.042 -18.686 1.00 75.88 143 ASP A N 1
ATOM 1112 C CA . ASP A 1 143 ? 8.654 -9.431 -19.976 1.00 75.88 143 ASP A CA 1
ATOM 1113 C C . ASP A 1 143 ? 9.028 -7.952 -19.809 1.00 75.88 143 ASP A C 1
ATOM 1115 O O . ASP A 1 143 ? 9.875 -7.415 -20.527 1.00 75.88 143 ASP A O 1
ATOM 1119 N N . ARG A 1 144 ? 8.442 -7.281 -18.808 1.00 70.12 144 ARG A N 1
ATOM 1120 C CA . ARG A 1 144 ? 8.808 -5.904 -18.423 1.00 70.12 144 ARG A CA 1
ATOM 1121 C C . ARG A 1 144 ? 10.076 -5.820 -17.588 1.00 70.12 144 ARG A C 1
ATOM 1123 O O . ARG A 1 144 ? 10.659 -4.739 -17.448 1.00 70.12 144 ARG A O 1
ATOM 1130 N N . LEU A 1 145 ? 10.509 -6.935 -17.007 1.00 69.56 145 LEU A N 1
ATOM 1131 C CA . LEU A 1 145 ? 11.765 -7.005 -16.284 1.00 69.56 145 LEU A CA 1
ATOM 1132 C C . LEU A 1 145 ? 12.898 -7.300 -17.262 1.00 69.56 145 LEU A C 1
ATOM 1134 O O . LEU A 1 145 ? 13.043 -8.398 -17.786 1.00 69.56 145 LEU A O 1
ATOM 1138 N N . THR A 1 146 ? 13.761 -6.310 -17.475 1.00 64.19 146 THR A N 1
ATOM 1139 C CA . THR A 1 146 ? 14.984 -6.485 -18.260 1.00 64.19 146 THR A CA 1
ATOM 1140 C C . THR A 1 146 ? 16.006 -7.297 -17.466 1.00 64.19 146 THR A C 1
ATOM 1142 O O . THR A 1 146 ? 16.909 -6.769 -16.813 1.00 64.19 146 THR A O 1
ATOM 1145 N N . TYR A 1 147 ? 15.850 -8.618 -17.488 1.00 61.91 147 TYR A N 1
ATOM 1146 C CA . TYR A 1 147 ? 16.870 -9.537 -17.003 1.00 61.91 147 TYR A CA 1
ATOM 1147 C C . TYR A 1 147 ? 18.087 -9.504 -17.928 1.00 61.91 147 TYR A C 1
ATOM 1149 O O . TYR A 1 147 ? 17.972 -9.285 -19.134 1.00 61.91 147 TYR A O 1
ATOM 1157 N N . ARG A 1 148 ? 19.280 -9.753 -17.376 1.00 54.88 148 ARG A N 1
ATOM 1158 C CA . ARG A 1 148 ? 20.410 -10.116 -18.235 1.00 54.88 148 ARG A CA 1
ATOM 1159 C C . ARG A 1 148 ? 20.123 -11.494 -18.818 1.00 54.88 148 ARG A C 1
ATOM 1161 O O . ARG A 1 148 ? 19.981 -12.455 -18.065 1.00 54.88 148 ARG A O 1
ATOM 1168 N N . THR A 1 149 ? 20.063 -11.579 -20.141 1.00 48.59 149 THR A N 1
ATOM 1169 C CA . THR A 1 149 ? 19.943 -12.844 -20.871 1.00 48.59 149 THR A CA 1
ATOM 1170 C C . THR A 1 149 ? 21.005 -13.836 -20.385 1.00 48.59 149 THR A C 1
ATOM 1172 O O . THR A 1 149 ? 22.170 -13.469 -20.236 1.00 48.59 149 THR A O 1
ATOM 1175 N N . GLY A 1 150 ? 20.600 -15.077 -20.101 1.00 48.22 150 GLY A N 1
ATOM 1176 C CA . GLY A 1 150 ? 21.494 -16.131 -19.603 1.00 48.22 150 GLY A CA 1
ATOM 1177 C C . GLY A 1 150 ? 21.773 -16.110 -18.093 1.00 48.22 150 GLY A C 1
ATOM 1178 O O . GLY A 1 150 ? 22.567 -16.920 -17.623 1.00 48.22 150 GLY A O 1
ATOM 1179 N N . VAL A 1 151 ? 21.132 -15.224 -17.317 1.00 52.50 151 VAL A N 1
ATOM 1180 C CA . VAL A 1 151 ? 21.230 -15.206 -15.847 1.00 52.50 151 VAL A CA 1
ATOM 1181 C C . VAL A 1 151 ? 19.921 -15.690 -15.229 1.00 52.50 151 VAL A C 1
ATOM 1183 O O . VAL A 1 151 ? 18.917 -14.982 -15.243 1.00 52.50 151 VAL A O 1
ATOM 1186 N N . PHE A 1 152 ? 19.946 -16.882 -14.634 1.00 45.06 152 PHE A N 1
ATOM 1187 C CA . PHE A 1 152 ? 18.833 -17.412 -13.849 1.00 45.06 152 PHE A CA 1
ATOM 1188 C C . PHE A 1 152 ? 18.960 -16.958 -12.392 1.00 45.06 152 PHE A C 1
ATOM 1190 O O . PHE A 1 152 ? 19.995 -17.148 -11.753 1.00 45.06 152 PHE A O 1
ATOM 1197 N N . LEU A 1 153 ? 17.903 -16.351 -11.853 1.00 44.75 153 LEU A N 1
ATOM 1198 C CA . LEU A 1 153 ? 17.805 -16.045 -10.429 1.00 44.75 153 LEU A CA 1
ATOM 1199 C C . LEU A 1 153 ? 17.210 -17.254 -9.707 1.00 44.75 153 LEU A C 1
ATOM 1201 O O . LEU A 1 153 ? 16.034 -17.559 -9.877 1.00 44.75 153 LEU A O 1
ATOM 1205 N N . THR A 1 154 ? 18.003 -17.918 -8.870 1.00 36.44 154 THR A N 1
ATOM 1206 C CA . THR A 1 154 ? 17.474 -18.871 -7.883 1.00 36.44 154 THR A CA 1
ATOM 1207 C C . THR A 1 154 ? 17.150 -18.082 -6.617 1.00 36.44 154 THR A C 1
ATOM 1209 O O . THR A 1 154 ? 18.024 -17.388 -6.090 1.00 36.44 154 THR A O 1
ATOM 1212 N N . ASN A 1 155 ? 15.918 -18.162 -6.122 1.00 42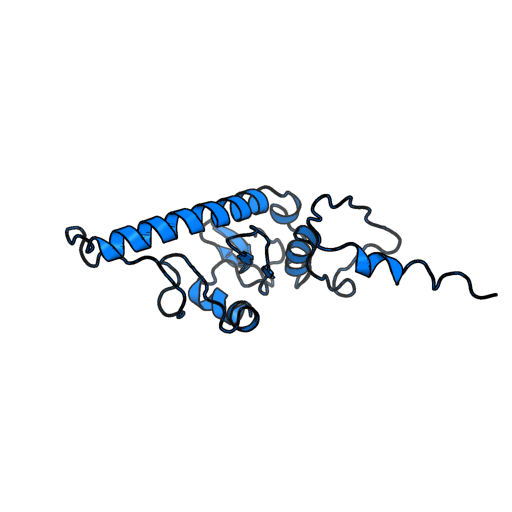.94 155 ASN A N 1
ATOM 1213 C CA . ASN A 1 155 ? 15.572 -17.651 -4.801 1.00 42.94 155 ASN A CA 1
ATOM 1214 C C . ASN A 1 155 ? 14.747 -18.710 -4.067 1.00 42.94 155 ASN A C 1
ATOM 1216 O O . ASN A 1 155 ? 13.689 -19.109 -4.548 1.00 42.94 155 ASN A O 1
ATOM 1220 N N . TYR A 1 156 ? 15.235 -19.158 -2.911 1.00 37.00 156 TYR A N 1
ATOM 1221 C CA . TYR A 1 156 ? 14.445 -19.931 -1.958 1.00 37.00 156 TYR A CA 1
ATOM 1222 C C . TYR A 1 156 ? 13.468 -18.960 -1.286 1.00 37.00 156 TYR A C 1
ATOM 1224 O O . TYR A 1 156 ? 13.850 -18.178 -0.414 1.00 37.00 156 TYR A O 1
ATOM 1232 N N . VAL A 1 157 ? 12.204 -18.967 -1.707 1.00 39.06 157 VAL A N 1
ATOM 1233 C CA . VAL A 1 157 ? 11.153 -18.213 -1.014 1.00 39.06 157 VAL A CA 1
ATOM 1234 C C . VAL A 1 157 ? 10.518 -19.131 0.024 1.00 39.06 157 VAL A C 1
ATOM 1236 O O . VAL A 1 157 ? 9.484 -19.747 -0.213 1.00 39.06 157 VAL A O 1
ATOM 1239 N N . GLU A 1 158 ? 11.119 -19.213 1.210 1.00 40.38 158 GLU A N 1
ATOM 1240 C CA . GLU A 1 158 ? 10.390 -19.674 2.393 1.00 40.38 158 GLU A CA 1
ATOM 1241 C C . GLU A 1 158 ? 9.408 -18.581 2.817 1.00 40.38 158 GLU A C 1
ATOM 1243 O O . GLU A 1 158 ? 9.725 -17.729 3.644 1.00 40.38 158 GLU A O 1
ATOM 1248 N N . THR A 1 159 ? 8.216 -18.561 2.226 1.00 40.12 159 THR A N 1
ATOM 1249 C CA . THR A 1 159 ? 6.973 -18.237 2.943 1.00 40.12 159 THR A CA 1
ATOM 1250 C C . THR A 1 159 ? 5.794 -18.786 2.134 1.00 40.12 159 THR A C 1
ATOM 1252 O O . THR A 1 159 ? 5.077 -18.036 1.481 1.00 40.12 159 THR A O 1
ATOM 1255 N N . LEU A 1 160 ? 5.589 -20.104 2.163 1.00 34.56 160 LEU A N 1
ATOM 1256 C CA . LEU A 1 160 ? 4.324 -20.711 1.746 1.00 34.56 160 LEU A CA 1
ATOM 1257 C C . LEU A 1 160 ? 3.636 -21.249 2.999 1.00 34.56 160 LEU A C 1
ATOM 1259 O O . LEU A 1 160 ? 3.869 -22.374 3.423 1.00 34.56 160 LEU A O 1
ATOM 1263 N N . ALA A 1 161 ? 2.781 -20.428 3.603 1.00 39.94 161 ALA A N 1
ATOM 1264 C CA . ALA A 1 161 ? 1.548 -20.989 4.127 1.00 39.94 161 ALA A CA 1
ATOM 1265 C C . ALA A 1 161 ? 0.606 -21.049 2.921 1.00 39.94 161 ALA A C 1
ATOM 1267 O O . ALA A 1 161 ? 0.053 -20.026 2.523 1.00 39.94 161 ALA A O 1
ATOM 1268 N N . VAL A 1 162 ? 0.511 -22.218 2.290 1.00 39.62 162 VAL A N 1
ATOM 1269 C CA . VAL A 1 162 ? -0.484 -22.494 1.252 1.00 39.62 162 VAL A CA 1
ATOM 1270 C C . VAL A 1 162 ? -1.381 -23.611 1.753 1.00 39.62 162 VAL A C 1
ATOM 1272 O O . VAL A 1 162 ? -0.908 -24.569 2.365 1.00 39.62 162 VAL A O 1
ATOM 1275 N N . GLY A 1 163 ? -2.681 -23.399 1.540 1.00 47.75 163 GLY A N 1
ATOM 1276 C CA . GLY A 1 163 ? -3.751 -24.355 1.776 1.00 47.75 163 GLY A CA 1
ATOM 1277 C C . GLY A 1 163 ? -3.616 -25.636 0.950 1.00 47.75 163 GLY A C 1
ATOM 1278 O O . GLY A 1 163 ? -2.583 -25.909 0.349 1.00 47.75 163 GLY A O 1
ATOM 1279 N N . GLU A 1 164 ? -4.665 -26.451 1.011 1.00 40.47 164 GLU A N 1
ATOM 1280 C CA . GLU A 1 164 ? -4.610 -27.894 0.779 1.00 40.47 164 GLU A CA 1
ATOM 1281 C C . GLU A 1 164 ? -3.857 -28.393 -0.467 1.00 40.47 164 GLU A C 1
ATOM 1283 O O . GLU A 1 164 ? -3.940 -27.879 -1.580 1.00 40.47 164 GLU A O 1
ATOM 1288 N N . THR A 1 165 ? -3.177 -29.513 -0.235 1.00 43.12 165 THR A N 1
ATOM 1289 C CA . THR A 1 165 ? -2.235 -30.273 -1.066 1.00 43.12 165 THR A CA 1
ATOM 1290 C C . THR A 1 165 ? -2.800 -30.864 -2.366 1.00 43.12 165 THR A C 1
ATOM 1292 O O . THR A 1 165 ? -2.076 -31.554 -3.087 1.00 43.12 165 THR A O 1
ATOM 1295 N N . THR A 1 166 ? -4.071 -30.635 -2.698 1.00 43.84 166 THR A N 1
ATOM 1296 C CA . THR A 1 166 ? -4.742 -31.239 -3.862 1.00 43.84 166 THR A CA 1
ATOM 1297 C C . THR A 1 166 ? -4.323 -30.649 -5.211 1.00 43.84 166 THR A C 1
ATOM 1299 O O . THR A 1 166 ? -4.382 -31.361 -6.214 1.00 43.84 166 THR A O 1
ATOM 1302 N N . ASP A 1 167 ? -3.798 -29.422 -5.253 1.00 42.78 167 ASP A N 1
ATOM 1303 C CA . ASP A 1 167 ? -3.394 -28.775 -6.515 1.00 42.78 167 ASP A CA 1
ATOM 1304 C C . ASP A 1 167 ? -2.007 -29.207 -7.031 1.00 42.78 167 ASP A C 1
ATOM 1306 O O . ASP A 1 167 ? -1.672 -28.993 -8.197 1.00 42.78 167 ASP A O 1
ATOM 1310 N N . LEU A 1 168 ? -1.211 -29.910 -6.216 1.00 41.66 168 LEU A N 1
ATOM 1311 C CA . LEU A 1 168 ? 0.121 -30.396 -6.608 1.00 41.66 168 LEU A CA 1
ATOM 1312 C C . LEU A 1 168 ? 0.097 -31.644 -7.510 1.00 41.66 168 LEU A C 1
ATOM 1314 O O . LEU A 1 168 ? 1.119 -31.986 -8.103 1.00 41.66 168 LEU A O 1
ATOM 1318 N N . LYS A 1 169 ? -1.049 -32.319 -7.681 1.00 37.62 169 LYS A N 1
ATOM 1319 C CA . LYS A 1 169 ? -1.130 -33.540 -8.509 1.00 37.62 169 LYS A CA 1
ATOM 1320 C C . LYS A 1 169 ? -1.283 -33.287 -10.013 1.00 37.62 169 LYS A C 1
ATOM 1322 O O . LYS A 1 169 ? -1.123 -34.223 -10.789 1.00 37.62 169 LYS A O 1
ATOM 1327 N N . ARG A 1 170 ? -1.554 -32.053 -10.454 1.00 40.22 170 ARG A N 1
ATOM 1328 C CA . ARG A 1 170 ? -1.815 -31.760 -11.880 1.00 40.22 170 ARG A CA 1
ATOM 1329 C C . ARG A 1 170 ? -0.581 -31.410 -12.712 1.00 40.22 170 ARG A C 1
ATOM 1331 O O . ARG A 1 170 ? -0.653 -31.470 -13.932 1.00 40.22 170 ARG A O 1
ATOM 1338 N N . ILE A 1 171 ? 0.544 -31.078 -12.078 1.00 39.78 171 ILE A N 1
ATOM 1339 C CA . ILE A 1 171 ? 1.753 -30.610 -12.783 1.00 39.78 171 ILE A CA 1
ATOM 1340 C C . ILE A 1 171 ? 2.807 -31.727 -12.934 1.00 39.78 171 ILE A C 1
ATOM 1342 O O . ILE A 1 171 ? 3.701 -31.621 -13.764 1.00 39.78 171 ILE A O 1
ATOM 1346 N N . ALA A 1 172 ? 2.662 -32.856 -12.229 1.00 40.88 172 ALA A N 1
ATOM 1347 C CA . ALA A 1 172 ? 3.625 -33.963 -12.277 1.00 40.88 172 ALA A CA 1
ATOM 1348 C C . ALA A 1 172 ? 3.346 -35.047 -13.345 1.00 40.88 172 ALA A C 1
ATOM 1350 O O . ALA A 1 172 ? 4.130 -35.984 -13.447 1.00 40.88 172 ALA A O 1
ATOM 1351 N N . MET A 1 173 ? 2.267 -34.960 -14.140 1.00 45.03 173 MET A N 1
ATOM 1352 C CA . MET A 1 173 ? 1.886 -36.032 -15.089 1.00 45.03 173 MET A CA 1
ATOM 1353 C C . MET A 1 173 ? 1.924 -35.662 -16.582 1.00 45.03 173 MET A C 1
ATOM 1355 O O . MET A 1 173 ? 1.685 -36.532 -17.409 1.00 45.03 173 MET A O 1
ATOM 1359 N N . ASN A 1 174 ? 2.301 -34.436 -16.963 1.00 41.44 174 ASN A N 1
ATOM 1360 C CA . ASN A 1 174 ? 2.383 -34.035 -18.383 1.00 41.44 174 ASN A CA 1
ATOM 1361 C C . ASN A 1 174 ? 3.828 -33.962 -18.917 1.00 41.44 174 ASN A C 1
ATOM 1363 O O . ASN A 1 174 ? 4.124 -33.167 -19.803 1.00 41.44 174 ASN A O 1
ATOM 1367 N N . GLY A 1 175 ? 4.732 -34.768 -18.353 1.00 44.22 175 GLY A N 1
ATOM 1368 C CA . GLY A 1 175 ? 6.152 -34.803 -18.719 1.00 44.22 175 GLY A CA 1
ATOM 1369 C C . GLY A 1 175 ? 6.659 -36.118 -19.314 1.00 44.22 175 GLY A C 1
ATOM 1370 O O . GLY A 1 175 ? 7.863 -36.231 -19.505 1.00 44.22 175 GLY A O 1
ATOM 1371 N N . VAL A 1 176 ? 5.799 -37.105 -19.594 1.00 42.94 176 VAL A N 1
ATOM 1372 C CA . VAL A 1 176 ? 6.189 -38.312 -20.345 1.00 42.94 176 VAL A CA 1
ATOM 1373 C C . VAL A 1 176 ? 5.034 -38.712 -21.261 1.00 42.94 176 VAL A C 1
ATOM 1375 O O . VAL A 1 176 ? 4.085 -39.368 -20.838 1.00 42.94 176 VAL A O 1
ATOM 1378 N N . THR A 1 177 ? 5.109 -38.278 -22.517 1.00 42.00 177 THR A N 1
ATOM 1379 C CA . THR A 1 177 ? 4.357 -38.882 -23.619 1.00 42.00 177 THR A CA 1
ATOM 1380 C C . THR A 1 177 ? 5.325 -39.795 -24.369 1.00 42.00 177 THR A C 1
ATOM 1382 O O . THR A 1 177 ? 6.411 -39.33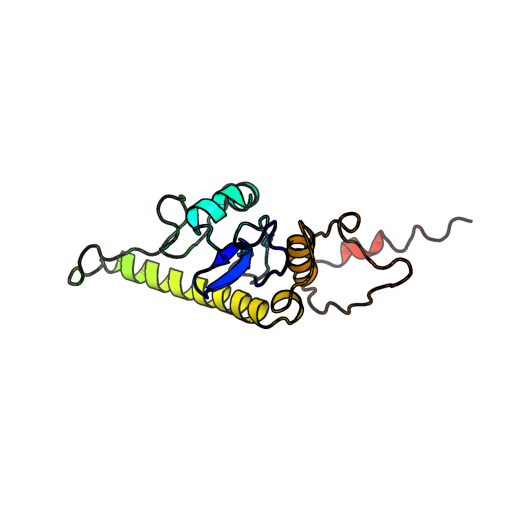6 -24.721 1.00 42.00 177 THR A O 1
ATOM 1385 N N . THR A 1 178 ? 4.870 -41.035 -24.597 1.00 41.03 178 THR A N 1
ATOM 1386 C CA . THR A 1 178 ? 5.494 -42.205 -25.265 1.00 41.03 178 THR A CA 1
ATOM 1387 C C . THR A 1 178 ? 6.709 -42.834 -24.602 1.00 41.03 178 THR A C 1
ATOM 1389 O O . THR A 1 178 ? 7.782 -42.199 -24.590 1.00 41.03 178 THR A O 1
#

Sequence (178 aa):
MPTRDHKIAEQSKNYRYSTNHQVVIDASTRLIVVVGQPLPGNRNDCRAWTESGAKAAVGTTTTIADGGYRGTGLVIPHRRHAKNQELPASKQAHNKSHKQVRARVEHVFARMKTRKILRDCRLKGDGVHHAVLGLFGLPVDHDRLTYRTGVFLTNYVETLAVGETTDLKRIAMNGVTT

Secondary structure (DSSP, 8-state):
-BBS-TTT-EE-TTSSEEEE--EEE-TTT--EEEEPPPEETT--HHHHHHHTSHHHHHTTS--B--TT-TTSS-B-----SSTTPPPPHHHHHHHHHHHHHHHHHHHHHHHHHH-HHHHTB---TTHHHHHHHHHTT----SSSS-PPTT--------------GGGGGSSSSSS---